Protein AF-A0A975DV03-F1 (afdb_monomer_lite)

Sequence (106 aa):
MLPVALSLFLPAFVTHSFAQPQPDVCTGKRSCFMAFDGPDRGFCEAYVEGKSCFMAFNDSNDRGWCQHLREGKSCFMALNGQARTDCDAGRIPRAHRHWLNLCRGW

Structure (mmCIF, N/CA/C/O backbone):
data_AF-A0A975DV03-F1
#
_entry.id   AF-A0A975DV03-F1
#
loop_
_atom_site.group_PDB
_atom_site.id
_atom_site.type_symbol
_atom_site.label_atom_id
_atom_site.label_alt_id
_atom_site.label_comp_id
_atom_site.label_asym_id
_atom_site.label_entity_id
_atom_site.label_seq_id
_atom_site.pdbx_PDB_ins_code
_atom_site.Cartn_x
_atom_site.Cartn_y
_atom_site.Cartn_z
_atom_site.occupancy
_atom_site.B_iso_or_equiv
_atom_site.auth_seq_id
_atom_site.auth_comp_id
_atom_site.auth_asym_id
_atom_site.auth_atom_id
_atom_site.pdbx_PDB_model_num
ATOM 1 N N . MET A 1 1 ? -20.045 -68.090 26.154 1.00 38.06 1 MET A N 1
ATOM 2 C CA . MET A 1 1 ? -19.265 -67.623 24.989 1.00 38.06 1 MET A CA 1
ATOM 3 C C . MET A 1 1 ? -20.000 -66.418 24.413 1.00 38.06 1 MET A C 1
ATOM 5 O O . MET A 1 1 ? -21.055 -66.597 23.825 1.00 38.06 1 MET A O 1
ATOM 9 N N . LEU A 1 2 ? -19.533 -65.203 24.721 1.00 35.94 2 LEU A N 1
ATOM 10 C CA . LEU A 1 2 ? -20.091 -63.925 24.248 1.00 35.94 2 LEU A CA 1
ATOM 11 C C . LEU A 1 2 ? -19.364 -63.497 22.961 1.00 35.94 2 LEU A C 1
ATOM 13 O O . LEU A 1 2 ? -18.134 -63.562 22.957 1.00 35.94 2 LEU A O 1
ATOM 17 N N . PRO A 1 3 ? -20.047 -62.981 21.925 1.00 50.44 3 PRO A N 1
ATOM 18 C CA . PRO A 1 3 ? -19.390 -62.187 20.898 1.00 50.44 3 PRO A CA 1
ATOM 19 C C . PRO A 1 3 ? -19.313 -60.718 21.343 1.00 50.44 3 PRO A C 1
ATOM 21 O O . PRO A 1 3 ? -20.321 -60.076 21.637 1.00 50.44 3 PRO A O 1
ATOM 24 N N . VAL A 1 4 ? -18.089 -60.199 21.409 1.00 48.16 4 VAL A N 1
ATOM 25 C CA . VAL A 1 4 ? -17.780 -58.788 21.658 1.00 48.16 4 VAL A CA 1
ATOM 26 C C . VAL A 1 4 ? -18.070 -58.007 20.377 1.00 48.16 4 VAL A C 1
ATOM 28 O O . VAL A 1 4 ? -17.387 -58.181 19.370 1.00 48.16 4 VAL A O 1
ATOM 31 N N . ALA A 1 5 ? -19.099 -57.160 20.408 1.00 53.97 5 ALA A N 1
ATOM 32 C CA . ALA A 1 5 ? -19.372 -56.195 19.353 1.00 53.97 5 ALA A CA 1
ATOM 33 C C . ALA A 1 5 ? -18.312 -55.083 19.406 1.00 53.97 5 ALA A C 1
ATOM 35 O O . ALA A 1 5 ? -18.246 -54.304 20.357 1.00 53.97 5 ALA A O 1
ATOM 36 N N . LEU A 1 6 ? -17.451 -55.052 18.391 1.00 48.28 6 LEU A N 1
ATOM 37 C CA . LEU A 1 6 ? -16.399 -54.058 18.212 1.00 48.28 6 LEU A CA 1
ATOM 38 C C . LEU A 1 6 ? -17.027 -52.766 17.657 1.00 48.28 6 LEU A C 1
ATOM 40 O O . LEU A 1 6 ? -17.131 -52.575 16.447 1.00 48.28 6 LEU A O 1
ATOM 44 N N . SER A 1 7 ? -17.506 -51.893 18.543 1.00 59.44 7 SER A N 1
ATOM 45 C CA . SER A 1 7 ? -18.018 -50.571 18.167 1.00 59.44 7 SER A CA 1
ATOM 46 C C . SER A 1 7 ? -16.863 -49.665 17.734 1.00 59.44 7 SER A C 1
ATOM 48 O O . SER A 1 7 ? -16.094 -49.174 18.559 1.00 59.44 7 SER A O 1
ATOM 50 N N . LEU A 1 8 ? -16.744 -49.449 16.423 1.00 53.34 8 LEU A N 1
ATOM 51 C CA . LEU A 1 8 ? -15.843 -48.473 15.812 1.00 53.34 8 LEU A CA 1
ATOM 52 C C . LEU A 1 8 ? -16.290 -47.053 16.195 1.00 53.34 8 LEU A C 1
ATOM 54 O O . LEU A 1 8 ? -17.203 -46.491 15.594 1.00 53.34 8 LEU A O 1
ATOM 58 N N . PHE A 1 9 ? -15.645 -46.468 17.202 1.00 57.12 9 PHE A N 1
ATOM 59 C CA . PHE A 1 9 ? -15.747 -45.040 17.494 1.00 57.12 9 PHE A CA 1
ATOM 60 C C . PHE A 1 9 ? -14.971 -44.260 16.422 1.00 57.12 9 PHE A C 1
ATOM 62 O O . PHE A 1 9 ? -13.748 -44.151 16.486 1.00 57.12 9 PHE A O 1
ATOM 69 N N . LEU A 1 10 ? -15.678 -43.721 15.424 1.00 62.19 10 LEU A N 1
ATOM 70 C CA . LEU A 1 10 ? -15.129 -42.663 14.575 1.00 62.19 10 LEU A CA 1
ATOM 71 C C . LEU A 1 10 ? -14.952 -41.402 15.438 1.00 62.19 10 LEU A C 1
ATOM 73 O O . LEU A 1 10 ? -15.941 -40.937 16.013 1.00 62.19 10 LEU A O 1
ATOM 77 N N . PRO A 1 11 ? -13.752 -40.802 15.527 1.00 53.00 11 PRO A N 1
ATOM 78 C CA . PRO A 1 11 ? -13.637 -39.475 16.098 1.00 53.00 11 PRO A CA 1
ATOM 79 C C . PRO A 1 11 ? -14.318 -38.500 15.137 1.00 53.00 11 PRO A C 1
ATOM 81 O O . PRO A 1 11 ? -13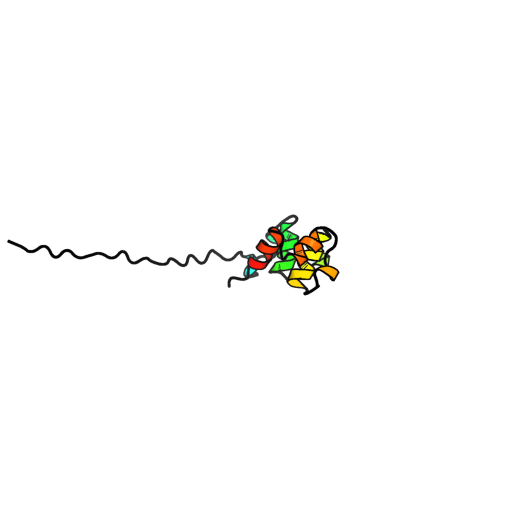.882 -38.305 14.001 1.00 53.00 11 PRO A O 1
ATOM 84 N N . ALA A 1 12 ? -15.415 -37.901 15.593 1.00 58.84 12 ALA A N 1
ATOM 85 C CA . ALA A 1 12 ? -15.980 -36.723 14.966 1.00 58.84 12 ALA A CA 1
ATOM 86 C C . ALA A 1 12 ? -14.887 -35.646 14.949 1.00 58.84 12 ALA A C 1
ATOM 88 O O . ALA A 1 12 ? -14.524 -35.100 15.992 1.00 58.84 12 ALA A O 1
ATOM 89 N N . PHE A 1 13 ? -14.328 -35.369 13.771 1.00 55.66 13 PHE A N 1
ATOM 90 C CA . PHE A 1 13 ? -13.515 -34.182 13.553 1.00 55.66 13 PHE A CA 1
ATOM 91 C C . PHE A 1 13 ? -14.427 -32.973 13.755 1.00 55.66 13 PHE A C 1
ATOM 93 O O . PHE A 1 13 ? -15.140 -32.549 12.849 1.00 55.66 13 PHE A O 1
ATOM 100 N N . VAL A 1 14 ? -14.443 -32.446 14.978 1.00 54.22 14 VAL A N 1
ATOM 101 C CA . VAL A 1 14 ? -15.042 -31.150 15.272 1.00 54.22 14 VAL A CA 1
ATOM 102 C C . VAL A 1 14 ? -14.182 -30.123 14.550 1.00 54.22 14 VAL A C 1
ATOM 104 O O . VAL A 1 14 ? -13.100 -29.767 15.015 1.00 54.22 14 VAL A O 1
ATOM 107 N N . THR A 1 15 ? -14.638 -29.666 13.387 1.00 52.41 15 THR A N 1
ATOM 108 C CA . THR A 1 15 ? -14.104 -28.469 12.742 1.00 52.41 15 THR A CA 1
ATOM 109 C C . THR A 1 15 ? -14.435 -27.288 13.647 1.00 52.41 15 THR A C 1
ATOM 111 O O . THR A 1 15 ? -15.477 -26.650 13.511 1.00 52.41 15 THR A O 1
ATOM 114 N N . HIS A 1 16 ? -13.578 -27.028 14.634 1.00 44.81 16 HIS A N 1
ATOM 115 C CA . HIS A 1 16 ? -13.569 -25.755 15.331 1.00 44.81 16 HIS A CA 1
ATOM 116 C C . HIS A 1 16 ? -13.140 -24.701 14.309 1.00 44.81 16 HIS A C 1
ATOM 118 O O . HIS A 1 16 ? -11.951 -24.473 14.082 1.00 44.81 16 HIS A O 1
ATOM 124 N N . SER A 1 17 ? -14.123 -24.064 13.675 1.00 46.50 17 SER A N 1
ATOM 125 C CA . SER A 1 17 ? -13.939 -22.764 13.046 1.00 46.50 17 SER A CA 1
ATOM 126 C C . SER A 1 17 ? -13.627 -21.774 14.164 1.00 46.50 17 SER A C 1
ATOM 128 O O . SER A 1 17 ? -14.516 -21.100 14.678 1.00 46.50 17 SER A O 1
ATOM 130 N N . PHE A 1 18 ? -12.367 -21.723 14.602 1.00 46.84 18 PHE A N 1
ATOM 131 C CA . PHE A 1 18 ? -11.871 -20.623 15.416 1.00 46.84 18 PHE A CA 1
ATOM 132 C C . PHE A 1 18 ? -11.867 -19.386 14.524 1.00 46.84 18 PHE A C 1
ATOM 134 O O . PHE A 1 18 ? -10.856 -19.060 13.902 1.00 46.84 18 PHE A O 1
ATOM 141 N N . ALA A 1 19 ? -13.018 -18.720 14.440 1.00 48.38 19 ALA A N 1
ATOM 142 C CA . ALA A 1 19 ? -13.099 -17.330 14.041 1.00 48.38 19 ALA A CA 1
ATOM 143 C C . ALA A 1 19 ? -12.120 -16.573 14.950 1.00 48.38 19 ALA A C 1
ATOM 145 O O . ALA A 1 19 ? -12.396 -16.359 16.130 1.00 48.38 19 ALA A O 1
ATOM 146 N N . GLN A 1 20 ? -10.915 -16.292 14.441 1.00 51.81 20 GLN A N 1
ATOM 147 C CA . GLN A 1 20 ? -9.923 -15.508 15.170 1.00 51.81 20 GLN A CA 1
ATOM 148 C C . GLN A 1 20 ? -10.598 -14.184 15.545 1.00 51.81 20 GLN A C 1
ATOM 150 O O . GLN A 1 20 ? -11.257 -13.612 14.671 1.00 51.81 20 GLN A O 1
ATOM 155 N N . PRO A 1 21 ? -10.492 -13.706 16.799 1.00 56.12 21 PRO A N 1
ATOM 156 C CA . PRO A 1 21 ? -11.064 -12.425 17.183 1.00 56.12 21 PRO A CA 1
ATOM 157 C C . PRO A 1 21 ? -10.624 -11.362 16.177 1.00 56.12 21 PRO A C 1
ATOM 159 O O . PRO A 1 21 ? -9.428 -11.120 16.002 1.00 56.12 21 PRO A O 1
ATOM 162 N N . GLN A 1 22 ? -11.591 -10.798 15.453 1.00 63.75 22 GLN A N 1
ATOM 163 C CA . GLN A 1 22 ? -11.321 -9.778 14.452 1.00 63.75 22 GLN A CA 1
ATOM 164 C C . GLN A 1 22 ? -10.612 -8.602 15.147 1.00 63.75 22 GLN A C 1
ATOM 166 O O . GLN A 1 22 ? -11.024 -8.231 16.251 1.00 63.75 22 GLN A O 1
ATOM 171 N N . PRO A 1 23 ? -9.563 -8.005 14.549 1.00 79.50 23 PRO A N 1
ATOM 172 C CA . PRO A 1 23 ? -8.917 -6.843 15.142 1.00 79.50 23 PRO A CA 1
ATOM 173 C C . PRO A 1 23 ? -9.966 -5.762 15.414 1.00 79.50 23 PRO A C 1
ATOM 175 O O . PRO A 1 23 ? -10.762 -5.457 14.522 1.00 79.50 23 PRO A O 1
ATOM 178 N N . ASP A 1 24 ? -9.961 -5.158 16.608 1.00 88.12 24 ASP A N 1
ATOM 179 C CA . ASP A 1 24 ? -10.937 -4.119 16.984 1.00 88.12 24 ASP A CA 1
ATOM 180 C C . ASP A 1 24 ? -11.037 -3.005 15.921 1.00 88.12 24 ASP A C 1
ATOM 182 O O . ASP A 1 24 ? -12.124 -2.472 15.684 1.00 88.12 24 ASP A O 1
ATOM 186 N N . VAL A 1 25 ? -9.929 -2.718 15.224 1.00 91.06 25 VAL A N 1
ATOM 187 C CA . VAL A 1 25 ? -9.854 -1.750 14.117 1.00 91.06 25 VAL A CA 1
ATOM 188 C C . VAL A 1 25 ? -10.718 -2.113 12.908 1.00 91.06 25 VAL A C 1
ATOM 190 O O . VAL A 1 25 ? -11.303 -1.224 12.303 1.00 91.06 25 VAL A O 1
ATOM 193 N N . CYS A 1 26 ? -10.886 -3.398 12.581 1.00 91.56 26 CYS A N 1
ATOM 194 C CA . CYS A 1 26 ? -11.742 -3.819 11.468 1.00 91.56 26 CYS A CA 1
ATOM 195 C C . CYS A 1 26 ? -13.239 -3.738 11.819 1.00 91.56 26 CYS A C 1
ATOM 197 O O . CYS A 1 26 ? -14.077 -3.718 10.925 1.00 91.56 26 CYS A O 1
ATOM 199 N N . THR A 1 27 ? -13.578 -3.695 13.113 1.00 89.31 27 THR A N 1
ATOM 200 C CA . THR A 1 27 ? -14.965 -3.531 13.597 1.00 89.31 27 THR A CA 1
ATOM 201 C C . THR A 1 27 ? -15.318 -2.080 13.925 1.00 89.31 27 THR A C 1
ATOM 203 O O . THR A 1 27 ? -16.425 -1.806 14.382 1.00 89.31 27 THR A O 1
ATOM 206 N N . GLY A 1 28 ? -14.373 -1.148 13.759 1.00 86.12 28 GLY A N 1
ATOM 207 C CA . GLY A 1 28 ? -14.545 0.259 14.125 1.00 86.12 28 GLY A CA 1
ATOM 208 C C . GLY A 1 28 ? -14.609 0.530 15.634 1.00 86.12 28 GLY A C 1
ATOM 209 O O . GLY A 1 28 ? -14.834 1.669 16.034 1.00 86.12 28 GLY A O 1
ATOM 210 N N . LYS A 1 29 ? -14.389 -0.477 16.494 1.00 89.31 29 LYS A N 1
ATOM 211 C CA . LYS A 1 29 ? -14.390 -0.317 17.964 1.00 89.31 29 LYS A CA 1
ATOM 212 C C . LYS A 1 29 ? -13.213 0.511 18.477 1.00 89.31 29 LYS A C 1
ATOM 214 O O . LYS A 1 29 ? -13.290 1.083 19.561 1.00 89.31 29 LYS A O 1
ATOM 219 N N . ARG A 1 30 ? -12.114 0.551 17.722 1.00 91.31 30 ARG A N 1
ATOM 220 C CA . ARG A 1 30 ? -10.916 1.340 18.025 1.00 91.31 30 ARG A CA 1
ATOM 221 C C . ARG A 1 30 ? -10.384 1.942 16.728 1.00 91.31 30 ARG A C 1
ATOM 223 O O . ARG A 1 30 ? -10.329 1.241 15.724 1.00 91.31 30 ARG A O 1
ATOM 230 N N . SER A 1 31 ? -9.990 3.213 16.750 1.00 94.44 31 SER A N 1
ATOM 231 C CA . SER A 1 31 ? -9.348 3.848 15.595 1.00 94.44 31 SER A CA 1
ATOM 232 C C . SER A 1 31 ? -7.898 3.390 15.442 1.00 94.44 31 SER A C 1
ATOM 234 O O . SER A 1 31 ? -7.226 3.043 16.418 1.00 94.44 31 SER A O 1
ATOM 236 N N . CYS A 1 32 ? -7.392 3.440 14.216 1.00 94.94 32 CYS A N 1
ATOM 237 C CA . CYS A 1 32 ? -6.008 3.142 13.873 1.00 94.94 32 CYS A CA 1
ATOM 238 C C . CYS A 1 32 ? -5.022 4.030 14.633 1.00 94.94 32 CYS A C 1
ATOM 240 O O . CYS A 1 32 ? -3.989 3.544 15.087 1.00 94.94 32 CYS A O 1
ATOM 242 N N . PHE A 1 33 ? -5.373 5.302 14.844 1.00 94.56 33 PHE A N 1
ATOM 243 C CA . PHE A 1 33 ? -4.566 6.240 15.624 1.00 94.56 33 PHE A CA 1
ATOM 244 C C . PHE A 1 33 ? -4.340 5.779 17.074 1.00 94.56 33 PHE A C 1
ATOM 246 O O . PHE A 1 33 ? -3.273 6.021 17.625 1.00 94.56 33 PHE A O 1
ATOM 253 N N . MET A 1 34 ? -5.329 5.124 17.694 1.00 93.12 34 MET A N 1
ATOM 254 C CA . MET A 1 34 ? -5.212 4.605 19.064 1.00 93.12 34 MET A CA 1
ATOM 255 C C . MET A 1 34 ? -4.615 3.197 19.131 1.00 93.12 34 MET A C 1
ATOM 257 O O . MET A 1 34 ? -4.166 2.778 20.194 1.00 93.12 34 MET A O 1
ATOM 261 N N . ALA A 1 35 ? -4.686 2.436 18.039 1.00 93.12 35 ALA A N 1
ATOM 262 C CA . ALA A 1 35 ? -4.283 1.034 18.011 1.00 93.12 35 ALA A CA 1
ATOM 263 C C . ALA A 1 35 ? -2.831 0.824 17.562 1.00 93.12 35 ALA A C 1
ATOM 265 O O . ALA A 1 35 ? -2.228 -0.175 17.944 1.00 93.12 35 ALA A O 1
ATOM 266 N N . PHE A 1 36 ? -2.290 1.733 16.747 1.00 94.00 36 PHE A N 1
ATOM 267 C CA . PHE A 1 36 ? -0.989 1.562 16.109 1.00 94.00 36 PHE A CA 1
ATOM 268 C C . PHE A 1 36 ? -0.151 2.838 16.144 1.00 94.00 36 PHE A C 1
ATOM 270 O O . PHE A 1 36 ? -0.658 3.959 16.054 1.00 94.00 36 PHE A O 1
ATOM 277 N N . ASP A 1 37 ? 1.164 2.643 16.176 1.00 91.69 37 ASP A N 1
ATOM 278 C CA . ASP A 1 37 ? 2.179 3.687 16.091 1.00 91.69 37 ASP A CA 1
ATOM 279 C C . ASP A 1 37 ? 3.069 3.484 14.860 1.00 91.69 37 ASP A C 1
ATOM 281 O O . ASP A 1 37 ? 3.056 2.435 14.214 1.00 91.69 37 ASP A O 1
ATOM 285 N N . GLY A 1 38 ? 3.860 4.507 14.526 1.00 91.75 38 GLY A N 1
ATOM 286 C CA . GLY A 1 38 ? 4.854 4.414 13.459 1.00 91.75 38 GLY A CA 1
ATOM 287 C C . GLY A 1 38 ? 4.246 4.074 12.086 1.00 91.75 38 GLY A C 1
ATOM 288 O O . GLY A 1 38 ? 3.152 4.549 11.767 1.00 91.75 38 GLY A O 1
ATOM 289 N N . PRO A 1 39 ? 4.944 3.277 11.252 1.00 93.00 39 PRO A N 1
ATOM 290 C CA . PRO A 1 39 ? 4.477 2.917 9.912 1.00 93.00 39 PRO A CA 1
ATOM 291 C C . PRO A 1 39 ? 3.130 2.188 9.911 1.00 93.00 39 PRO A C 1
ATOM 293 O O . PRO A 1 39 ? 2.289 2.458 9.054 1.00 93.00 39 PRO A O 1
ATOM 296 N N . ASP A 1 40 ? 2.896 1.314 10.895 1.00 94.94 40 ASP A N 1
ATOM 297 C CA . ASP A 1 40 ? 1.671 0.512 10.999 1.00 94.94 40 ASP A CA 1
ATOM 298 C C . ASP A 1 40 ? 0.423 1.383 11.147 1.00 94.94 40 ASP A C 1
ATOM 300 O O . ASP A 1 40 ? -0.637 1.037 10.623 1.00 94.94 40 ASP A O 1
ATOM 304 N N . ARG A 1 41 ? 0.553 2.564 11.768 1.00 95.62 41 ARG A N 1
ATOM 305 C CA . ARG A 1 41 ? -0.532 3.547 11.804 1.00 95.62 41 ARG A CA 1
ATOM 306 C C . ARG A 1 41 ? -0.923 3.996 10.402 1.00 95.62 41 ARG A C 1
ATOM 308 O O . ARG A 1 41 ? -2.101 3.951 10.070 1.00 95.62 41 ARG A O 1
ATOM 315 N N . GLY A 1 42 ? 0.045 4.382 9.570 1.00 96.44 42 GLY A N 1
ATOM 316 C CA . GLY A 1 42 ? -0.214 4.810 8.191 1.00 96.44 42 GLY A CA 1
ATOM 317 C C . GLY A 1 42 ? -0.871 3.705 7.363 1.00 96.44 42 GLY A C 1
ATOM 318 O O . GLY A 1 42 ? -1.851 3.945 6.656 1.00 96.44 42 GLY A O 1
ATOM 319 N N . PHE A 1 43 ? -0.408 2.463 7.520 1.00 97.19 43 PHE A N 1
ATOM 320 C CA . PHE A 1 43 ? -1.046 1.321 6.874 1.00 97.19 43 PHE A CA 1
ATOM 321 C C . PHE A 1 43 ? -2.479 1.088 7.351 1.00 97.19 43 PHE A C 1
ATOM 323 O O . PHE A 1 43 ? -3.369 0.936 6.516 1.00 97.19 43 PHE A O 1
ATOM 330 N N . CYS A 1 44 ? -2.725 1.086 8.657 1.00 96.50 44 CYS A N 1
ATOM 331 C CA . CYS A 1 44 ? -4.070 0.919 9.191 1.00 96.50 44 CYS A CA 1
ATOM 332 C C . CYS A 1 44 ? -4.995 2.038 8.690 1.00 96.50 44 CYS A C 1
ATOM 334 O O . CYS A 1 44 ? -6.05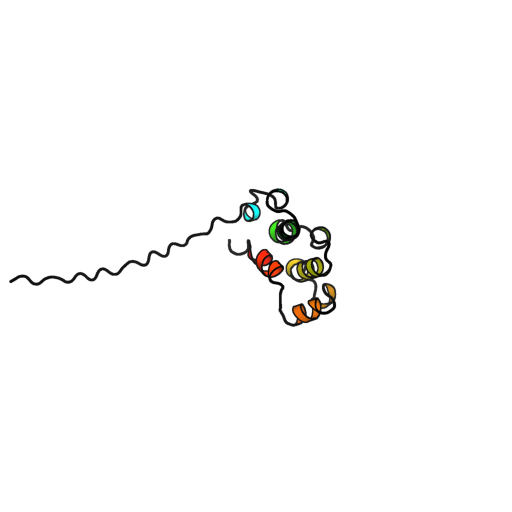9 1.771 8.136 1.00 96.50 44 CYS A O 1
ATOM 336 N N . GLU A 1 45 ? -4.564 3.293 8.798 1.00 96.06 45 GLU A N 1
ATOM 337 C CA . GLU A 1 45 ? -5.358 4.443 8.374 1.00 96.06 45 GLU A CA 1
ATOM 338 C C . GLU A 1 45 ? -5.689 4.397 6.876 1.00 96.06 45 GLU A C 1
ATOM 340 O O . GLU A 1 45 ? -6.813 4.699 6.474 1.00 96.06 45 GLU A O 1
ATOM 345 N N . ALA A 1 46 ? -4.743 3.972 6.037 1.00 97.19 46 ALA A N 1
ATOM 346 C CA . ALA A 1 46 ? -4.990 3.800 4.615 1.00 97.19 46 ALA A CA 1
ATOM 347 C C . ALA A 1 46 ? -5.901 2.597 4.327 1.00 97.19 46 ALA A C 1
ATOM 349 O O . ALA A 1 46 ? -6.917 2.746 3.661 1.00 97.19 46 ALA A O 1
ATOM 350 N N . TYR A 1 47 ? -5.553 1.393 4.777 1.00 96.06 47 TYR A N 1
ATOM 351 C CA . TYR A 1 47 ? -6.220 0.158 4.345 1.00 96.06 47 TYR A CA 1
ATOM 352 C C . TYR 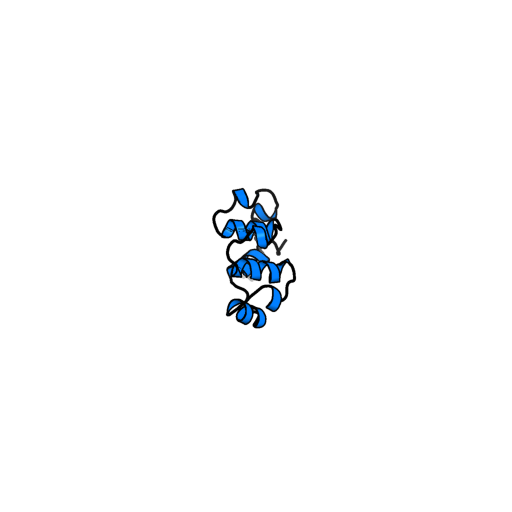A 1 47 ? -7.515 -0.155 5.092 1.00 96.06 47 TYR A C 1
ATOM 354 O O . TYR A 1 47 ? -8.386 -0.804 4.517 1.00 96.06 47 TYR A O 1
ATOM 362 N N . VAL A 1 48 ? -7.646 0.311 6.334 1.00 94.69 48 VAL A N 1
ATOM 363 C CA . VAL A 1 48 ? -8.787 0.019 7.212 1.00 94.69 48 VAL A CA 1
ATOM 364 C C . VAL A 1 48 ? -9.723 1.220 7.307 1.00 94.69 48 VAL A C 1
ATOM 366 O O . VAL A 1 48 ? -10.909 1.086 7.029 1.00 94.69 48 VAL A O 1
ATOM 369 N N . GLU A 1 49 ? -9.204 2.407 7.633 1.00 94.44 49 GLU A N 1
ATOM 370 C CA . GLU A 1 49 ? -10.031 3.626 7.757 1.00 94.44 49 GLU A CA 1
ATOM 371 C C . GLU A 1 49 ? -10.269 4.342 6.423 1.00 94.44 49 GLU A C 1
ATOM 373 O O . GLU A 1 49 ? -11.065 5.276 6.336 1.00 94.44 49 GLU A O 1
ATOM 378 N N . GLY A 1 50 ? -9.579 3.923 5.365 1.00 94.00 50 GLY A N 1
ATOM 379 C CA . GLY A 1 50 ? -9.774 4.463 4.032 1.00 94.00 50 GLY A CA 1
ATOM 380 C C . GLY A 1 50 ? -9.217 5.868 3.818 1.00 94.00 50 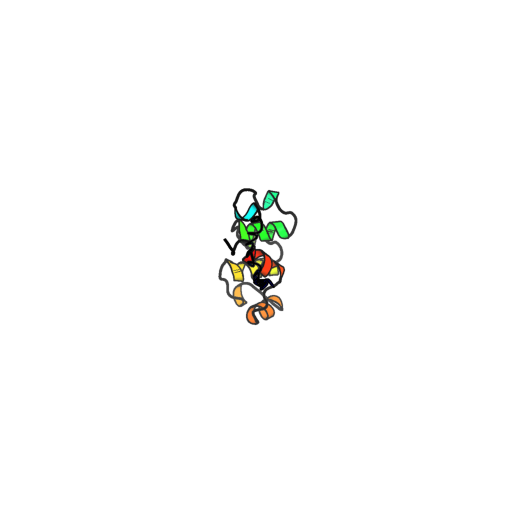GLY A C 1
ATOM 381 O O . GLY A 1 50 ? -9.571 6.492 2.815 1.00 94.00 50 GLY A O 1
ATOM 382 N N . LYS A 1 51 ? -8.322 6.359 4.686 1.00 95.94 51 LYS A N 1
ATOM 383 C CA . LYS A 1 51 ? -7.625 7.631 4.457 1.00 95.94 51 LYS A CA 1
ATOM 384 C C . LYS A 1 51 ? -6.872 7.607 3.126 1.00 95.94 51 LYS A C 1
ATOM 386 O O . LYS A 1 51 ? -6.482 6.552 2.615 1.00 95.94 51 LYS A O 1
ATOM 391 N N . SER A 1 52 ? -6.663 8.799 2.564 1.00 95.62 52 SER A N 1
ATOM 392 C CA . SER A 1 52 ? -5.917 8.945 1.312 1.00 95.62 52 SER A CA 1
ATOM 393 C C . SER A 1 52 ? -4.500 8.394 1.464 1.00 95.62 52 SER A C 1
ATOM 395 O O . SER A 1 52 ? -3.826 8.686 2.458 1.00 95.62 52 SER A O 1
ATOM 397 N N . CYS A 1 53 ? -4.016 7.680 0.449 1.00 97.38 53 CYS A N 1
ATOM 398 C CA . CYS A 1 53 ? -2.652 7.158 0.441 1.00 97.38 53 CYS A CA 1
ATOM 399 C C . CYS A 1 53 ? -1.606 8.281 0.495 1.00 97.38 53 CYS A C 1
ATOM 401 O O . CYS A 1 53 ? -0.498 8.076 0.980 1.00 97.38 53 CYS A O 1
ATOM 403 N N . PHE A 1 54 ? -1.960 9.477 0.007 1.00 95.62 54 PHE A N 1
ATOM 404 C CA . PHE A 1 54 ? -1.094 10.652 0.062 1.00 95.62 54 PHE A CA 1
ATOM 405 C C . PHE A 1 54 ? -0.850 11.143 1.492 1.00 95.62 54 PHE A C 1
ATOM 407 O O . PHE A 1 54 ? 0.289 11.425 1.841 1.00 95.62 54 PHE A O 1
ATOM 414 N N . MET A 1 55 ? -1.898 11.211 2.315 1.00 94.00 55 MET A N 1
ATOM 415 C CA . MET A 1 55 ? -1.783 11.666 3.705 1.00 94.00 55 MET A CA 1
ATOM 416 C C . MET A 1 55 ? -1.258 10.581 4.650 1.00 94.00 55 MET A C 1
ATOM 418 O O . MET A 1 55 ? -0.643 10.903 5.659 1.00 94.00 55 MET A O 1
ATOM 422 N N . ALA A 1 56 ? -1.513 9.307 4.346 1.00 95.88 56 ALA A N 1
ATOM 423 C CA . ALA A 1 56 ? -1.149 8.199 5.225 1.00 95.88 56 ALA A CA 1
ATOM 424 C C . ALA A 1 56 ? 0.345 7.829 5.172 1.00 95.88 56 ALA A C 1
ATOM 426 O O . ALA A 1 56 ? 0.871 7.277 6.137 1.00 95.88 56 ALA A O 1
ATOM 427 N N . PHE A 1 57 ? 1.034 8.125 4.062 1.00 96.88 57 PHE A N 1
ATOM 428 C CA . PHE A 1 57 ? 2.420 7.711 3.841 1.00 96.88 57 PHE A CA 1
ATOM 429 C C . PHE A 1 57 ? 3.322 8.876 3.440 1.00 96.88 57 PHE A C 1
ATOM 431 O O . PHE A 1 57 ? 3.113 9.539 2.418 1.00 96.88 57 PHE A O 1
ATOM 438 N N . ASN A 1 58 ? 4.398 9.051 4.207 1.00 94.12 58 ASN A N 1
ATOM 439 C CA . ASN A 1 58 ? 5.480 9.970 3.862 1.00 94.12 58 ASN A CA 1
ATOM 440 C C . ASN A 1 58 ? 6.401 9.374 2.786 1.00 94.12 58 ASN A C 1
ATOM 442 O O . ASN A 1 58 ? 6.820 10.094 1.875 1.00 94.12 58 ASN A O 1
ATOM 446 N N . ASP A 1 59 ? 6.653 8.062 2.848 1.00 95.56 59 ASP A N 1
ATOM 447 C CA . ASP A 1 59 ? 7.457 7.342 1.861 1.00 95.56 59 ASP A CA 1
ATOM 448 C C . ASP A 1 59 ? 6.762 7.292 0.491 1.00 95.56 59 ASP A C 1
ATOM 450 O O . ASP A 1 59 ? 5.556 7.052 0.377 1.00 95.56 59 ASP A O 1
ATOM 454 N N . SER A 1 60 ? 7.527 7.560 -0.569 1.00 95.50 60 SER A N 1
ATOM 455 C CA . SER A 1 60 ? 6.992 7.638 -1.927 1.00 95.50 60 SER A CA 1
ATOM 456 C C . SER A 1 60 ? 6.614 6.276 -2.500 1.00 95.50 60 SER A C 1
ATOM 458 O O . SER A 1 60 ? 5.649 6.211 -3.265 1.00 95.50 60 SER A O 1
ATOM 460 N N . ASN A 1 61 ? 7.315 5.204 -2.124 1.00 96.50 61 ASN A N 1
ATOM 461 C CA . ASN A 1 61 ? 6.994 3.857 -2.577 1.00 96.50 61 ASN A CA 1
ATOM 462 C C . ASN A 1 61 ? 5.757 3.333 -1.855 1.00 96.50 61 ASN A C 1
ATOM 464 O O . ASN A 1 61 ? 4.851 2.856 -2.531 1.00 96.50 61 ASN A O 1
ATOM 468 N N . ASP A 1 62 ? 5.668 3.470 -0.531 1.00 97.81 62 ASP A N 1
ATOM 469 C CA . ASP A 1 62 ? 4.489 3.019 0.221 1.00 97.81 62 ASP A CA 1
ATOM 470 C C . ASP A 1 62 ? 3.227 3.766 -0.233 1.00 97.81 62 ASP A C 1
ATOM 472 O O . ASP A 1 62 ? 2.171 3.167 -0.477 1.00 97.81 62 ASP A O 1
ATOM 476 N N . ARG A 1 63 ? 3.353 5.082 -0.451 1.00 97.69 63 ARG A N 1
ATOM 477 C CA . ARG A 1 63 ? 2.294 5.893 -1.055 1.00 97.69 63 ARG A CA 1
ATOM 478 C C . ARG A 1 63 ? 1.913 5.360 -2.432 1.00 97.69 63 ARG A C 1
ATOM 480 O O . ARG A 1 63 ? 0.732 5.134 -2.678 1.00 97.69 63 ARG A O 1
ATOM 487 N N . GLY A 1 64 ? 2.884 5.147 -3.317 1.00 98.25 64 GLY A N 1
ATOM 488 C CA . GLY A 1 64 ? 2.643 4.639 -4.667 1.00 98.25 64 GLY A CA 1
ATOM 489 C C . GLY A 1 64 ? 1.960 3.271 -4.675 1.00 98.25 64 GLY A C 1
ATOM 490 O O . GLY A 1 64 ? 0.956 3.074 -5.357 1.00 98.25 64 GLY A O 1
ATOM 491 N N . TRP A 1 65 ? 2.423 2.339 -3.845 1.00 98.44 65 TRP A N 1
ATOM 492 C CA . TRP A 1 65 ? 1.812 1.020 -3.704 1.00 98.44 65 TRP A CA 1
ATOM 493 C C . TRP A 1 65 ? 0.382 1.114 -3.189 1.00 98.44 65 TRP A C 1
ATOM 495 O O . TRP A 1 65 ? -0.508 0.473 -3.741 1.00 98.44 65 TRP A O 1
ATOM 505 N N . CYS A 1 66 ? 0.127 1.952 -2.185 1.00 98.31 66 CYS A N 1
ATOM 506 C CA . CYS A 1 66 ? -1.229 2.212 -1.720 1.00 98.31 66 CYS A CA 1
ATOM 507 C C . CYS A 1 66 ? -2.128 2.769 -2.830 1.00 98.31 66 CYS A C 1
ATOM 509 O O . CYS A 1 66 ? -3.235 2.266 -3.026 1.00 98.31 66 CYS A O 1
ATOM 511 N N . GLN A 1 67 ? -1.651 3.742 -3.606 1.00 98.12 67 GLN A N 1
ATOM 512 C CA . GLN A 1 67 ? -2.427 4.321 -4.704 1.00 98.12 67 GLN A CA 1
ATOM 513 C C . GLN A 1 67 ? -2.730 3.299 -5.804 1.00 98.12 67 GLN A C 1
ATOM 515 O O . GLN A 1 67 ? -3.832 3.284 -6.349 1.00 98.12 67 GLN A O 1
ATOM 520 N N . HIS A 1 68 ? -1.775 2.424 -6.116 1.00 97.94 68 HIS A N 1
ATOM 521 C CA . HIS A 1 68 ? -1.999 1.338 -7.062 1.00 97.94 68 HIS A CA 1
ATOM 522 C C . HIS A 1 68 ? -3.057 0.352 -6.549 1.00 97.94 68 HIS A C 1
ATOM 524 O O . HIS A 1 68 ? -4.015 0.033 -7.249 1.00 97.94 68 HIS A O 1
ATOM 530 N N . LEU A 1 69 ? -2.907 -0.099 -5.303 1.00 97.25 69 LEU A N 1
ATOM 531 C CA . LEU A 1 69 ? -3.694 -1.195 -4.740 1.00 97.25 69 LEU A CA 1
ATOM 532 C C . LEU A 1 69 ? -5.092 -0.780 -4.261 1.00 97.25 69 LEU A C 1
ATOM 534 O O . LEU A 1 69 ? -5.984 -1.625 -4.206 1.00 97.25 69 LEU A O 1
ATOM 538 N N . ARG A 1 70 ? -5.285 0.488 -3.880 1.00 96.19 70 ARG A N 1
ATOM 539 C CA . ARG A 1 70 ? -6.562 1.005 -3.355 1.00 96.19 70 ARG A CA 1
ATOM 540 C C . ARG A 1 70 ? -7.214 2.063 -4.226 1.00 96.19 70 ARG A C 1
ATOM 542 O O . ARG A 1 70 ? -8.431 2.061 -4.352 1.00 96.19 70 ARG A O 1
ATOM 549 N N . GLU A 1 71 ? -6.426 2.973 -4.790 1.00 95.38 71 GLU A N 1
ATOM 550 C CA . GLU A 1 71 ? -6.946 4.110 -5.566 1.00 95.38 71 GLU A CA 1
ATOM 551 C C . GLU A 1 71 ? -6.999 3.813 -7.077 1.00 95.38 71 GLU A C 1
ATOM 553 O O . GLU A 1 71 ? -7.380 4.676 -7.864 1.00 95.38 71 GLU A O 1
ATOM 558 N N . GLY A 1 72 ? -6.630 2.597 -7.501 1.00 94.94 72 GLY A N 1
ATOM 559 C CA . GLY A 1 72 ? -6.766 2.129 -8.883 1.00 94.94 72 GLY A CA 1
ATOM 560 C C . GLY A 1 72 ? -5.764 2.731 -9.870 1.00 94.94 72 GLY A C 1
ATOM 561 O O . GLY A 1 72 ? -5.946 2.607 -11.081 1.00 94.94 72 GLY A O 1
ATOM 562 N N . LYS A 1 73 ? -4.697 3.382 -9.391 1.00 97.50 73 LYS A N 1
ATOM 563 C CA . LYS A 1 73 ? -3.644 3.888 -10.281 1.00 97.50 73 LYS A CA 1
ATOM 564 C C . LYS A 1 73 ? -2.895 2.732 -10.940 1.00 97.50 73 LYS A C 1
ATOM 566 O O . LYS A 1 73 ? -2.676 1.689 -10.331 1.00 97.50 73 LYS A O 1
ATOM 571 N N . SER A 1 74 ? -2.440 2.915 -12.175 1.00 98.06 74 SER A N 1
ATOM 572 C CA . SER A 1 74 ? -1.565 1.928 -12.818 1.00 98.06 74 SER A CA 1
ATOM 573 C C . SER A 1 74 ? -0.175 1.907 -12.166 1.00 98.06 74 SER A C 1
ATOM 575 O O . SER A 1 74 ? 0.249 2.905 -11.577 1.00 98.06 74 SER A O 1
ATOM 577 N N . CYS A 1 75 ? 0.566 0.803 -12.324 1.00 98.19 75 CYS A N 1
ATOM 578 C CA . CYS A 1 75 ? 1.964 0.708 -11.879 1.00 98.19 75 CYS A CA 1
ATOM 579 C C . CYS A 1 75 ? 2.808 1.877 -12.410 1.00 98.19 75 CYS A C 1
ATOM 581 O O . CYS A 1 75 ? 3.598 2.458 -11.673 1.00 98.19 75 CYS A O 1
ATOM 583 N N . PHE A 1 76 ? 2.578 2.277 -13.666 1.00 97.94 76 PHE A N 1
ATOM 584 C CA . PHE A 1 76 ? 3.257 3.411 -14.290 1.00 97.94 76 PHE A CA 1
ATOM 585 C C . PHE A 1 76 ? 2.957 4.758 -13.623 1.00 97.94 76 PHE A C 1
ATOM 587 O O . PHE A 1 76 ? 3.853 5.584 -13.493 1.00 97.94 76 PHE A O 1
ATOM 594 N N . MET A 1 77 ? 1.707 4.998 -13.220 1.00 97.50 77 MET A N 1
ATOM 595 C CA . MET A 1 77 ? 1.307 6.277 -12.624 1.00 97.50 77 MET A CA 1
ATOM 596 C C . MET A 1 77 ? 1.698 6.396 -11.151 1.00 97.50 77 MET A C 1
ATOM 598 O O . MET A 1 77 ? 1.841 7.508 -10.646 1.00 97.50 77 MET A O 1
ATOM 602 N N . ALA A 1 78 ? 1.794 5.270 -10.446 1.00 97.56 78 ALA A N 1
ATOM 603 C CA . ALA A 1 78 ? 1.942 5.258 -8.998 1.00 97.56 78 ALA A CA 1
ATOM 604 C C . ALA A 1 78 ? 3.384 5.026 -8.529 1.00 97.56 78 ALA A C 1
ATOM 606 O O . ALA A 1 78 ? 3.752 5.487 -7.451 1.00 97.56 78 ALA A O 1
ATOM 607 N N . LEU A 1 79 ? 4.193 4.303 -9.309 1.00 98.19 79 LEU A N 1
ATOM 608 C CA . LEU A 1 79 ? 5.490 3.788 -8.880 1.00 98.19 79 LEU A CA 1
ATOM 609 C C . LEU A 1 79 ? 6.591 4.098 -9.895 1.00 98.19 79 LEU A C 1
ATOM 611 O O . LEU A 1 79 ? 6.354 4.223 -11.094 1.00 98.19 79 LEU A O 1
ATOM 615 N N . ASN A 1 80 ? 7.827 4.153 -9.398 1.00 97.50 80 ASN A N 1
ATOM 616 C CA . ASN A 1 80 ? 9.032 4.374 -10.196 1.00 97.50 80 ASN A CA 1
ATOM 617 C C . ASN A 1 80 ? 10.115 3.339 -9.855 1.00 97.50 80 ASN A C 1
ATOM 619 O O . ASN A 1 80 ? 10.041 2.653 -8.834 1.00 97.50 80 ASN A O 1
ATOM 623 N N . GLY A 1 81 ? 11.135 3.238 -10.713 1.00 97.25 81 GLY A N 1
ATOM 624 C CA . GLY A 1 81 ? 12.310 2.392 -10.480 1.00 97.25 81 GLY A CA 1
ATOM 625 C C . GLY A 1 81 ? 11.957 0.933 -10.176 1.00 97.25 81 GLY A C 1
ATOM 626 O O . GLY A 1 81 ? 11.068 0.356 -10.802 1.00 97.25 81 GLY A O 1
ATOM 627 N N . GLN A 1 82 ? 12.642 0.347 -9.190 1.00 97.69 82 GLN A N 1
ATOM 628 C CA . GLN A 1 82 ? 12.452 -1.058 -8.819 1.00 97.69 82 GLN A CA 1
ATOM 629 C C . GLN A 1 82 ? 11.020 -1.364 -8.364 1.00 97.69 82 GLN A C 1
ATOM 631 O O . GLN A 1 82 ? 10.486 -2.413 -8.710 1.00 97.69 82 GLN A O 1
ATOM 636 N N . ALA A 1 83 ? 10.371 -0.441 -7.650 1.00 97.75 83 ALA A N 1
ATOM 637 C CA . ALA A 1 83 ? 9.009 -0.651 -7.175 1.00 97.75 83 ALA A CA 1
ATOM 638 C C . ALA A 1 83 ? 8.014 -0.782 -8.340 1.00 97.75 83 ALA A C 1
ATOM 640 O O . ALA A 1 83 ? 7.107 -1.610 -8.286 1.00 97.75 83 ALA A O 1
ATOM 641 N N . ARG A 1 84 ? 8.225 -0.035 -9.434 1.00 98.19 84 ARG A N 1
ATOM 642 C CA . ARG A 1 84 ? 7.446 -0.211 -10.666 1.00 98.19 84 ARG A CA 1
ATOM 643 C C . ARG A 1 84 ? 7.709 -1.573 -11.305 1.00 98.19 84 ARG A C 1
ATOM 645 O O . ARG A 1 84 ? 6.754 -2.272 -11.618 1.00 98.19 84 ARG A O 1
ATOM 652 N N . THR A 1 85 ? 8.975 -1.968 -11.444 1.00 98.38 85 THR A N 1
ATOM 653 C CA . THR A 1 85 ? 9.350 -3.289 -11.979 1.00 98.38 85 THR A CA 1
ATOM 654 C C . THR A 1 85 ? 8.723 -4.431 -11.174 1.00 98.38 85 THR A C 1
ATOM 656 O O . THR A 1 85 ? 8.295 -5.440 -11.732 1.00 98.38 85 THR A O 1
ATOM 659 N N . ASP A 1 86 ? 8.652 -4.289 -9.852 1.00 98.31 86 ASP A N 1
ATOM 660 C CA . ASP A 1 86 ? 8.006 -5.259 -8.972 1.00 98.31 86 ASP A CA 1
ATOM 661 C C . ASP A 1 86 ? 6.481 -5.272 -9.173 1.00 98.31 86 ASP A C 1
ATOM 663 O O . ASP A 1 86 ? 5.895 -6.350 -9.254 1.00 98.31 86 ASP A O 1
ATOM 667 N N . CYS A 1 87 ? 5.853 -4.104 -9.333 1.00 98.31 87 CYS A N 1
ATOM 668 C CA . CYS A 1 87 ? 4.424 -3.959 -9.634 1.00 98.31 87 CYS A CA 1
ATOM 669 C C . CYS A 1 87 ? 4.033 -4.596 -10.969 1.00 98.31 87 CYS A C 1
ATOM 671 O O . CYS A 1 87 ? 3.129 -5.430 -10.998 1.00 98.31 87 CYS A O 1
ATOM 673 N N . ASP A 1 88 ? 4.764 -4.286 -12.042 1.00 98.25 88 ASP A N 1
ATOM 674 C CA . ASP A 1 88 ? 4.535 -4.857 -13.374 1.00 98.25 88 ASP A CA 1
ATOM 675 C C . ASP A 1 88 ? 4.708 -6.394 -13.364 1.00 98.25 88 ASP A C 1
ATOM 677 O O . ASP A 1 88 ? 4.050 -7.109 -14.116 1.00 98.25 88 ASP A O 1
ATOM 681 N N . ALA A 1 89 ? 5.540 -6.921 -12.457 1.00 98.25 89 ALA A N 1
ATOM 682 C CA . ALA A 1 89 ? 5.736 -8.354 -12.228 1.00 98.25 89 ALA A CA 1
ATOM 683 C C . ALA A 1 89 ? 4.750 -8.984 -11.215 1.00 98.25 89 ALA A C 1
ATOM 685 O O . ALA A 1 89 ? 4.921 -10.146 -10.842 1.00 98.25 89 ALA A O 1
ATOM 686 N N . GLY A 1 90 ? 3.762 -8.240 -10.704 1.00 97.06 90 GLY A N 1
ATOM 687 C CA . GLY A 1 90 ? 2.790 -8.727 -9.714 1.00 97.06 90 GLY A CA 1
ATOM 688 C C . GLY A 1 90 ? 3.369 -8.994 -8.315 1.00 97.06 90 GLY A C 1
ATOM 689 O O . GLY A 1 90 ? 2.754 -9.675 -7.490 1.00 97.06 90 GLY A O 1
ATOM 690 N N . ARG A 1 91 ? 4.562 -8.474 -8.009 1.00 98.00 91 ARG A N 1
ATOM 691 C CA . ARG A 1 91 ? 5.270 -8.687 -6.738 1.00 98.00 91 ARG A CA 1
ATOM 692 C C . ARG A 1 91 ? 4.914 -7.601 -5.727 1.00 98.00 91 ARG A C 1
ATOM 694 O O . ARG A 1 91 ? 5.665 -6.662 -5.499 1.00 98.00 91 ARG A O 1
ATOM 701 N N . ILE A 1 92 ? 3.764 -7.766 -5.077 1.00 97.38 92 ILE A N 1
ATOM 702 C CA . ILE A 1 92 ? 3.289 -6.839 -4.036 1.00 97.38 92 ILE A CA 1
ATOM 703 C C . ILE A 1 92 ? 4.149 -6.968 -2.763 1.00 97.38 92 ILE A C 1
ATOM 705 O O . ILE A 1 92 ? 4.300 -8.103 -2.281 1.00 97.38 92 ILE A O 1
ATOM 709 N N . PRO A 1 93 ? 4.633 -5.857 -2.163 1.00 97.75 93 PRO A N 1
ATOM 710 C CA . PRO A 1 93 ? 5.380 -5.882 -0.912 1.00 97.75 93 PRO A CA 1
ATOM 711 C C . PRO A 1 93 ? 4.590 -6.530 0.224 1.00 97.75 93 PRO A C 1
ATOM 713 O O . PRO A 1 93 ? 3.364 -6.421 0.312 1.00 97.75 93 PRO A O 1
ATOM 716 N N . ARG A 1 94 ? 5.307 -7.199 1.131 1.00 96.81 94 ARG A N 1
ATOM 717 C CA . ARG A 1 94 ? 4.691 -8.009 2.191 1.00 96.81 94 ARG A CA 1
ATOM 718 C C . ARG A 1 94 ? 3.772 -7.186 3.101 1.00 96.81 94 ARG A C 1
ATOM 720 O O . ARG A 1 94 ? 2.677 -7.650 3.395 1.00 96.81 94 ARG A O 1
ATOM 72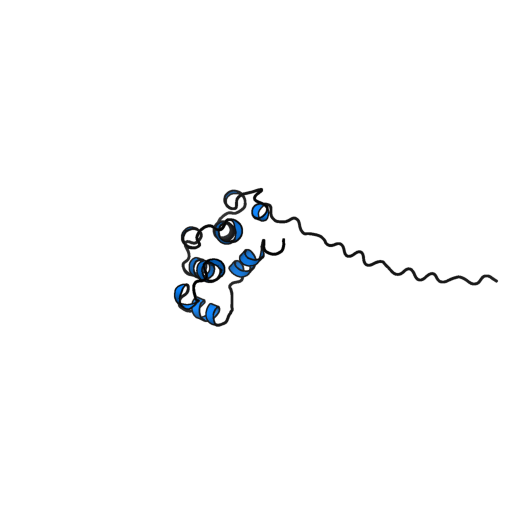7 N N . ALA A 1 95 ? 4.192 -5.981 3.491 1.00 96.12 95 ALA A N 1
ATOM 728 C CA . ALA A 1 95 ? 3.403 -5.089 4.342 1.00 96.12 95 ALA A CA 1
ATOM 729 C C . ALA A 1 95 ? 2.074 -4.706 3.673 1.00 96.12 95 ALA A C 1
ATOM 731 O O . ALA A 1 95 ? 1.007 -4.976 4.216 1.00 96.12 95 ALA A O 1
ATOM 732 N N . HIS A 1 96 ? 2.116 -4.201 2.438 1.00 97.25 96 HIS A N 1
ATOM 733 C CA . HIS A 1 96 ? 0.912 -3.880 1.669 1.00 97.25 96 HIS A CA 1
ATOM 734 C C . HIS A 1 96 ? -0.034 -5.071 1.514 1.00 97.25 96 HIS A C 1
ATOM 736 O O . HIS A 1 96 ? -1.239 -4.937 1.705 1.00 97.25 96 HIS A O 1
ATOM 742 N N . ARG A 1 97 ? 0.505 -6.259 1.216 1.00 96.25 97 ARG A N 1
ATOM 743 C CA . ARG A 1 97 ? -0.295 -7.486 1.107 1.00 96.25 97 ARG A CA 1
ATOM 744 C C . ARG A 1 97 ? -0.933 -7.884 2.435 1.00 96.25 97 ARG A C 1
ATOM 746 O O . ARG A 1 97 ? -2.062 -8.363 2.437 1.00 96.25 97 ARG A O 1
ATOM 753 N N . HIS A 1 98 ? -0.216 -7.721 3.542 1.00 94.69 98 HIS A N 1
ATOM 754 C CA . HIS A 1 98 ? -0.743 -7.992 4.873 1.00 94.69 98 HIS A CA 1
ATOM 755 C C . HIS A 1 98 ? -1.942 -7.082 5.171 1.00 94.69 98 HIS A C 1
ATOM 757 O O . HIS A 1 98 ? -3.040 -7.578 5.412 1.00 94.69 98 HIS A O 1
ATOM 763 N N . TRP A 1 99 ? -1.763 -5.768 5.038 1.00 94.88 99 TRP A N 1
ATOM 764 C CA . TRP A 1 99 ? -2.794 -4.779 5.355 1.00 94.88 99 TRP A CA 1
ATOM 765 C C . TRP A 1 99 ? -3.988 -4.800 4.399 1.00 94.88 99 TRP A C 1
ATOM 767 O O . TRP A 1 99 ? -5.122 -4.640 4.843 1.00 94.88 99 TRP A O 1
ATOM 777 N N 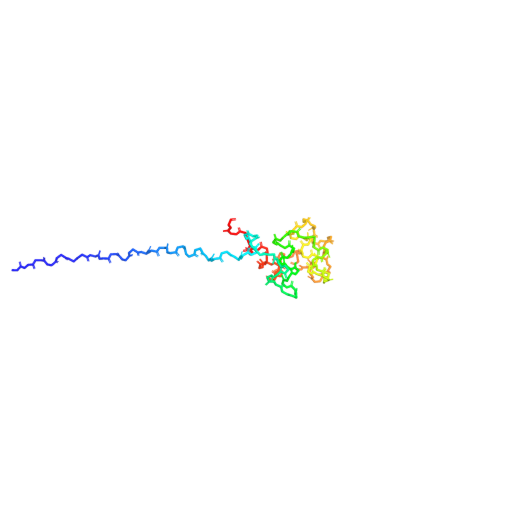. LEU A 1 100 ? -3.769 -5.101 3.114 1.00 94.00 100 LEU A N 1
ATOM 778 C CA . LEU A 1 100 ? -4.849 -5.345 2.153 1.00 94.00 100 LEU A CA 1
ATOM 779 C C . LEU A 1 100 ? -5.811 -6.435 2.611 1.00 94.00 100 LEU A C 1
ATOM 781 O O . LEU A 1 100 ? -7.000 -6.348 2.331 1.00 94.00 100 LEU A O 1
ATOM 785 N N . ASN A 1 101 ? -5.290 -7.479 3.252 1.00 92.38 101 ASN A N 1
ATOM 786 C CA . ASN A 1 101 ? -6.062 -8.664 3.596 1.00 92.38 101 ASN A CA 1
ATOM 787 C C . ASN A 1 101 ? -6.537 -8.671 5.050 1.00 92.38 101 ASN A C 1
ATOM 789 O O . ASN A 1 101 ? -7.390 -9.488 5.383 1.00 92.38 101 ASN A O 1
ATOM 793 N N . LEU A 1 102 ? -6.036 -7.759 5.891 1.00 90.31 102 LEU A N 1
ATOM 794 C CA . LEU A 1 102 ? -6.278 -7.757 7.335 1.00 90.31 102 LEU A CA 1
ATOM 795 C C . LEU A 1 102 ? -7.773 -7.814 7.689 1.00 90.31 102 LEU A C 1
ATOM 797 O O . LEU A 1 102 ? -8.162 -8.571 8.574 1.00 90.31 102 LEU A O 1
ATOM 801 N N . CYS A 1 103 ? -8.607 -7.060 6.966 1.00 89.44 103 CYS A N 1
ATOM 802 C CA . CYS A 1 103 ? -10.048 -6.978 7.217 1.00 89.44 103 CYS A CA 1
ATOM 803 C C . CYS A 1 103 ? -10.917 -7.594 6.098 1.00 89.44 103 CYS A C 1
ATOM 805 O O . CYS A 1 103 ? -12.127 -7.419 6.127 1.00 89.44 103 CYS A O 1
ATOM 807 N N . ARG A 1 104 ? -10.341 -8.307 5.112 1.00 82.19 104 ARG A N 1
ATOM 808 C CA . ARG A 1 104 ? -11.067 -8.830 3.924 1.00 82.19 104 ARG A CA 1
ATOM 809 C C . ARG A 1 104 ? -11.824 -10.151 4.132 1.00 82.19 104 ARG A C 1
ATOM 811 O O . ARG A 1 104 ? -12.480 -10.615 3.206 1.00 82.19 104 ARG A O 1
ATOM 818 N N . GLY A 1 105 ? -11.680 -10.789 5.291 1.00 62.22 105 GLY A N 1
ATOM 819 C CA . GLY A 1 105 ? -12.219 -12.127 5.573 1.00 62.22 105 GLY A CA 1
ATOM 820 C C . GLY A 1 105 ? -13.553 -12.159 6.320 1.00 62.22 105 GLY A C 1
ATOM 821 O O . GLY A 1 105 ? -13.862 -13.196 6.902 1.00 62.22 105 GLY A O 1
ATOM 822 N N . TRP A 1 106 ? -14.290 -11.048 6.355 1.00 49.25 106 TRP A N 1
ATOM 823 C CA . TRP A 1 106 ? -15.504 -10.884 7.156 1.00 49.25 106 TRP A CA 1
ATOM 824 C C . TRP A 1 106 ? -16.572 -10.141 6.363 1.00 49.25 106 TRP A C 1
ATOM 826 O O . TRP A 1 106 ? -16.202 -9.145 5.699 1.00 49.25 106 TRP A O 1
#

Foldseek 3Di:
DDDDDPDDDDPDPPPPPPPPPQPCLQVVVDPLVRVDDDLSSLLSCCLRVVDQLVVSDPDQLSSLLSCVVPVVDQLVVRDDDVSSVCVVVVNRDPSNVCSNCSNVPD

pLDDT: mean 85.41, std 18.57, range [35.94, 98.44]

Secondary structure (DSSP, 8-state):
-----------------------GGGGTSS-HHHH--HHHHHHHHHHTS---HHHH-SSHHHHHHHHHHHS---HHHH--HHHHHHHHTT---HHHHHHHHTTTT-

Radius of gyration: 22.59 Å; chains: 1; bounding box: 32×79×39 Å